Protein AF-A0A2G6NQW0-F1 (afdb_monomer_lite)

Secondary structure (DSSP, 8-state):
--GGG---HHHHHHHHHHHHHHHHHHHHHHHTT--S-HHHHHHHHHHHHHHHHHHHHHTT-

Structure (mmCIF, N/CA/C/O backbone):
data_AF-A0A2G6NQW0-F1
#
_entry.id   AF-A0A2G6NQW0-F1
#
loop_
_atom_site.group_PDB
_atom_site.id
_atom_site.type_symbol
_atom_site.label_atom_id
_atom_site.label_alt_id
_atom_site.label_comp_id
_atom_site.label_asym_id
_atom_site.label_entity_id
_atom_site.label_seq_id
_atom_site.pdbx_PDB_ins_code
_atom_site.Cartn_x
_atom_site.Cartn_y
_atom_site.Cartn_z
_atom_site.occupancy
_atom_site.B_iso_or_equiv
_atom_site.auth_seq_id
_atom_site.auth_comp_id
_atom_site.auth_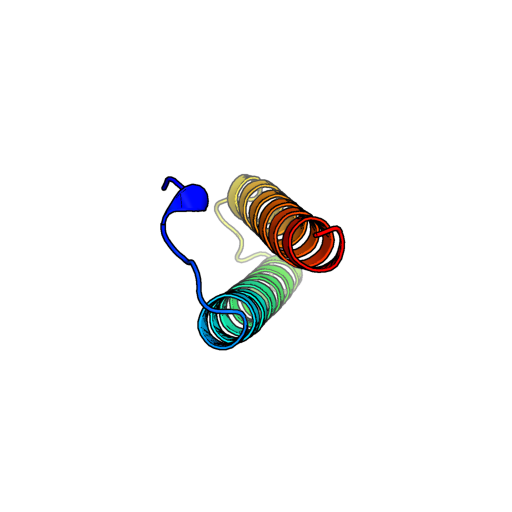asym_id
_atom_site.auth_atom_id
_atom_site.pdbx_PDB_model_num
ATOM 1 N N . MET A 1 1 ? -16.449 -6.572 -3.689 1.00 49.69 1 MET A N 1
ATOM 2 C CA . MET A 1 1 ? -16.045 -7.399 -2.535 1.00 49.69 1 MET A CA 1
ATOM 3 C C . MET A 1 1 ? -16.508 -6.687 -1.275 1.00 49.69 1 MET A C 1
ATOM 5 O O . MET A 1 1 ? -16.052 -5.576 -1.022 1.00 49.69 1 MET A O 1
ATOM 9 N N . LYS A 1 2 ? -17.505 -7.242 -0.577 1.00 38.78 2 LYS A N 1
ATOM 10 C CA . LYS A 1 2 ? -17.988 -6.719 0.705 1.00 38.78 2 LYS A CA 1
ATOM 11 C C . LYS A 1 2 ? -17.020 -7.199 1.787 1.00 38.78 2 LYS A C 1
ATOM 13 O O . LYS A 1 2 ? -16.946 -8.386 2.057 1.00 38.78 2 LYS A O 1
ATOM 18 N N . TYR A 1 3 ? -16.269 -6.280 2.385 1.00 53.53 3 TYR A N 1
ATOM 19 C CA . TYR A 1 3 ? -15.360 -6.580 3.501 1.00 53.53 3 TYR A CA 1
ATOM 20 C C . TYR A 1 3 ? -16.105 -6.833 4.825 1.00 53.53 3 TYR A C 1
ATOM 22 O O . TYR A 1 3 ? -15.473 -7.066 5.843 1.00 53.53 3 TYR A O 1
ATOM 30 N N . THR A 1 4 ? -17.442 -6.784 4.810 1.00 53.88 4 THR A N 1
ATOM 31 C CA . THR A 1 4 ? -18.316 -6.997 5.972 1.00 53.88 4 THR A CA 1
ATOM 32 C C . THR A 1 4 ? -18.502 -8.470 6.341 1.00 53.88 4 THR A C 1
ATOM 34 O O . THR A 1 4 ? -19.143 -8.750 7.342 1.00 53.88 4 THR A O 1
ATOM 37 N N . 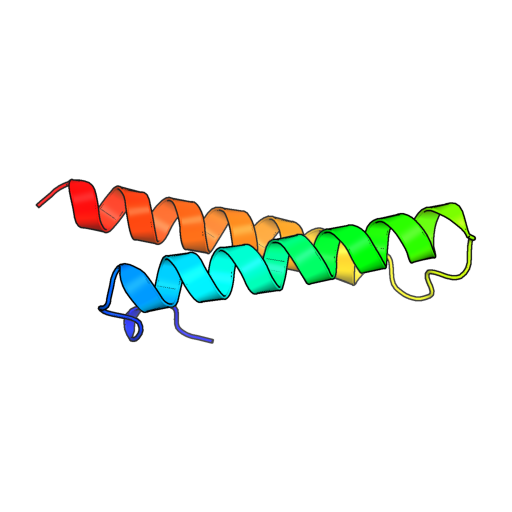GLU A 1 5 ? -17.997 -9.403 5.530 1.00 53.72 5 GLU A N 1
ATOM 38 C CA . GLU A 1 5 ? -18.158 -10.852 5.745 1.00 53.72 5 GLU A CA 1
ATOM 39 C C . GLU A 1 5 ? -16.875 -11.529 6.260 1.00 53.72 5 GLU A C 1
ATOM 41 O O . GLU A 1 5 ? -16.897 -12.706 6.600 1.00 53.72 5 GLU A O 1
ATOM 46 N N . ILE A 1 6 ? -15.756 -10.798 6.359 1.00 56.12 6 ILE A N 1
ATOM 47 C CA . ILE A 1 6 ? -14.501 -11.321 6.919 1.00 56.12 6 ILE A CA 1
ATOM 48 C C . ILE A 1 6 ? -14.480 -10.975 8.410 1.00 56.12 6 ILE A C 1
ATOM 50 O O . ILE A 1 6 ? -13.868 -9.998 8.825 1.00 56.12 6 ILE A O 1
ATOM 54 N N . THR A 1 7 ? -15.211 -11.754 9.203 1.00 52.25 7 THR A N 1
ATOM 55 C CA . THR A 1 7 ? -15.439 -11.547 10.646 1.00 52.25 7 THR A CA 1
ATOM 56 C C . THR A 1 7 ? -14.369 -12.199 11.531 1.00 52.25 7 THR A C 1
ATOM 58 O O . THR A 1 7 ? -14.646 -12.589 12.664 1.00 52.25 7 THR A O 1
ATOM 61 N N . ALA A 1 8 ? -13.151 -12.385 11.017 1.00 56.66 8 ALA A N 1
ATOM 62 C CA . ALA A 1 8 ? -12.046 -12.963 11.772 1.00 56.66 8 ALA A CA 1
ATOM 63 C C . ALA A 1 8 ? -10.798 -12.082 11.654 1.00 56.66 8 ALA A C 1
ATOM 65 O O . ALA A 1 8 ? -10.216 -11.919 10.580 1.00 56.66 8 ALA A O 1
ATOM 66 N N . ASN A 1 9 ? -10.335 -11.560 12.790 1.00 60.06 9 ASN A N 1
ATOM 67 C CA . ASN A 1 9 ? -9.112 -10.758 12.905 1.00 60.06 9 ASN A CA 1
ATOM 68 C C . ASN A 1 9 ? -7.863 -11.419 12.275 1.00 60.06 9 ASN A C 1
ATOM 70 O O . ASN A 1 9 ? -6.942 -10.725 11.832 1.00 60.06 9 ASN A O 1
ATOM 74 N N . GLN A 1 10 ? -7.815 -12.755 12.193 1.00 61.38 10 GLN A N 1
ATOM 75 C CA . GLN A 1 10 ? -6.739 -13.486 11.510 1.00 61.38 10 GLN A CA 1
ATOM 76 C C . GLN A 1 10 ? -6.819 -13.398 9.978 1.00 61.38 10 GLN A C 1
ATOM 78 O O . GLN A 1 10 ? -5.782 -13.266 9.319 1.00 61.38 10 GLN A O 1
ATOM 83 N N . ASP A 1 11 ? -8.020 -13.387 9.406 1.00 71.62 11 ASP A N 1
ATOM 84 C CA . ASP A 1 11 ? -8.210 -13.316 7.956 1.00 71.62 11 ASP A CA 1
ATOM 85 C C . ASP A 1 11 ? -7.915 -11.911 7.427 1.00 71.62 11 ASP A C 1
ATOM 87 O O . ASP A 1 11 ? -7.266 -11.762 6.390 1.00 71.62 11 ASP A O 1
ATOM 91 N N . LEU A 1 12 ? -8.277 -10.867 8.182 1.00 74.00 12 LEU A N 1
ATOM 92 C CA . LEU A 1 12 ? -7.952 -9.478 7.834 1.00 74.00 12 LEU A CA 1
ATOM 93 C C . LEU A 1 12 ? -6.440 -9.218 7.822 1.00 74.00 12 LEU A C 1
ATOM 95 O O . LEU A 1 12 ? -5.934 -8.581 6.897 1.00 74.00 12 LEU A O 1
ATOM 99 N N . ASN A 1 13 ? -5.701 -9.752 8.798 1.00 79.75 13 ASN A N 1
ATOM 100 C CA . ASN A 1 13 ? -4.239 -9.656 8.830 1.00 79.75 13 ASN A CA 1
ATOM 101 C C . ASN A 1 13 ? -3.580 -10.395 7.657 1.00 79.75 13 ASN A C 1
ATOM 103 O O . ASN A 1 13 ? -2.604 -9.913 7.076 1.00 79.75 13 ASN A O 1
ATOM 107 N N . THR A 1 14 ? -4.117 -11.558 7.288 1.00 84.25 14 THR A N 1
ATOM 108 C CA . THR A 1 14 ? -3.624 -12.342 6.149 1.00 84.25 14 THR A CA 1
ATOM 109 C C . THR A 1 14 ? -3.875 -11.604 4.834 1.00 84.25 14 THR A C 1
ATOM 111 O O . THR A 1 14 ? -2.966 -11.465 4.012 1.00 84.25 14 THR A O 1
ATOM 114 N N . LEU A 1 15 ? -5.068 -11.029 4.674 1.00 82.31 15 LEU A N 1
ATOM 115 C CA . LEU A 1 15 ? -5.441 -10.228 3.510 1.00 82.31 15 LEU A CA 1
ATOM 116 C C . LEU A 1 15 ? -4.608 -8.942 3.405 1.00 82.31 15 LEU A C 1
ATOM 118 O O . LEU A 1 15 ? -4.223 -8.539 2.307 1.00 82.31 15 LEU A O 1
ATOM 122 N N . LEU A 1 16 ? -4.292 -8.311 4.540 1.00 85.38 16 LEU A N 1
ATOM 123 C CA . LEU A 1 16 ? -3.413 -7.145 4.596 1.00 85.38 16 LEU A CA 1
ATOM 124 C C . LEU A 1 16 ? -2.016 -7.483 4.064 1.00 85.38 16 LEU A C 1
ATOM 126 O O . LEU A 1 16 ? -1.518 -6.780 3.185 1.00 85.38 16 LEU A O 1
ATOM 130 N N . LYS A 1 17 ? -1.415 -8.582 4.541 1.00 86.62 17 LYS A N 1
ATOM 131 C CA . LYS A 1 17 ? -0.098 -9.044 4.075 1.00 86.62 17 LYS A CA 1
ATOM 132 C C . LYS A 1 17 ? -0.090 -9.354 2.581 1.00 86.62 17 LYS A C 1
ATOM 134 O O . LYS A 1 17 ? 0.848 -8.967 1.885 1.00 86.62 17 LYS A O 1
ATOM 139 N N . ASP A 1 18 ? -1.133 -10.007 2.073 1.00 88.50 18 ASP A N 1
ATOM 140 C CA . ASP A 1 18 ? -1.246 -10.306 0.643 1.00 88.50 18 ASP A CA 1
ATOM 141 C C . ASP A 1 18 ? -1.332 -9.021 -0.203 1.00 88.50 18 ASP A C 1
ATOM 143 O O . ASP A 1 18 ? -0.620 -8.860 -1.198 1.00 88.50 18 ASP A O 1
ATOM 147 N N . LYS A 1 19 ? -2.121 -8.033 0.239 1.00 88.06 19 LYS A N 1
ATOM 148 C CA . LYS A 1 19 ? -2.226 -6.732 -0.442 1.00 88.06 19 LYS A CA 1
ATOM 149 C C . LYS A 1 19 ? -0.946 -5.904 -0.362 1.00 88.06 19 LYS A C 1
ATOM 151 O O . LYS A 1 19 ? -0.613 -5.217 -1.328 1.00 88.06 19 LYS A O 1
ATOM 156 N N . GLU A 1 20 ? -0.201 -5.978 0.735 1.00 87.94 20 GLU A N 1
ATOM 157 C CA . GLU A 1 20 ? 1.113 -5.338 0.854 1.00 87.94 20 GLU A CA 1
ATOM 158 C C . GLU A 1 20 ? 2.150 -5.976 -0.077 1.00 87.94 20 GLU A C 1
ATOM 160 O O . GLU A 1 20 ? 2.916 -5.252 -0.720 1.00 87.94 20 GLU A O 1
ATOM 165 N N . LYS A 1 21 ? 2.124 -7.304 -0.240 1.00 91.12 21 LYS A N 1
ATOM 166 C CA . LYS A 1 21 ? 2.962 -8.011 -1.216 1.00 91.12 21 LYS A CA 1
ATOM 167 C C . LYS A 1 21 ? 2.624 -7.600 -2.651 1.00 91.12 21 LYS A C 1
ATOM 169 O O . LYS A 1 21 ? 3.518 -7.223 -3.404 1.00 91.12 21 LYS A O 1
ATOM 174 N N . GLN A 1 22 ? 1.338 -7.542 -3.002 1.00 88.50 22 GLN A N 1
ATOM 175 C CA . GLN A 1 22 ? 0.903 -7.043 -4.313 1.00 88.50 22 GLN A CA 1
ATOM 176 C C . GLN A 1 22 ? 1.335 -5.585 -4.546 1.00 88.50 22 GLN A C 1
ATOM 178 O O . GLN A 1 22 ? 1.745 -5.224 -5.650 1.00 88.50 22 GLN A O 1
ATOM 183 N N . LEU A 1 23 ? 1.294 -4.733 -3.514 1.00 89.75 23 LEU A N 1
ATOM 184 C CA . LEU A 1 23 ? 1.785 -3.356 -3.604 1.00 89.75 23 LEU A CA 1
ATOM 185 C C . LEU A 1 23 ? 3.300 -3.299 -3.846 1.00 89.75 23 LEU A C 1
ATOM 187 O O . LEU A 1 23 ? 3.764 -2.440 -4.601 1.00 89.75 23 LEU A O 1
ATOM 191 N N . PHE A 1 24 ? 4.069 -4.181 -3.207 1.00 90.31 24 PHE A N 1
ATOM 192 C CA . PHE A 1 24 ? 5.509 -4.299 -3.421 1.00 90.31 24 PHE A CA 1
ATOM 193 C C . PHE A 1 24 ? 5.819 -4.707 -4.863 1.00 90.31 24 PHE A C 1
ATOM 195 O O . PHE A 1 24 ? 6.568 -4.004 -5.542 1.00 90.31 24 PHE A O 1
ATOM 202 N N . ASP A 1 25 ? 5.160 -5.746 -5.371 1.00 89.75 25 ASP A N 1
ATOM 203 C CA . ASP A 1 25 ? 5.339 -6.215 -6.746 1.00 89.75 25 ASP A CA 1
ATOM 204 C C . ASP A 1 25 ? 4.970 -5.130 -7.767 1.00 89.75 25 ASP A C 1
ATOM 206 O O . ASP A 1 25 ? 5.702 -4.899 -8.733 1.00 89.75 25 ASP A O 1
ATOM 210 N N . LEU A 1 26 ? 3.875 -4.394 -7.541 1.00 88.56 26 LEU A N 1
ATOM 211 C CA . LEU A 1 26 ? 3.491 -3.268 -8.397 1.00 88.56 26 LEU A CA 1
ATOM 212 C C . LEU A 1 26 ? 4.500 -2.119 -8.339 1.00 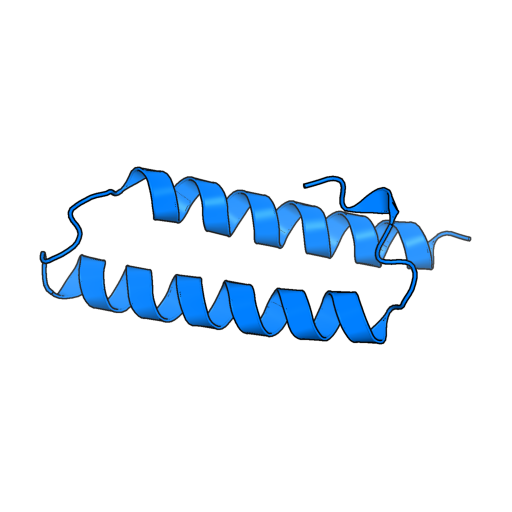88.56 26 LEU A C 1
ATOM 214 O O . LEU A 1 26 ? 4.765 -1.500 -9.367 1.00 88.56 26 LEU A O 1
ATOM 218 N N . ARG A 1 27 ? 5.093 -1.830 -7.176 1.00 88.19 27 ARG A N 1
ATOM 219 C CA . ARG A 1 27 ? 6.157 -0.819 -7.045 1.00 88.19 27 ARG A CA 1
ATOM 220 C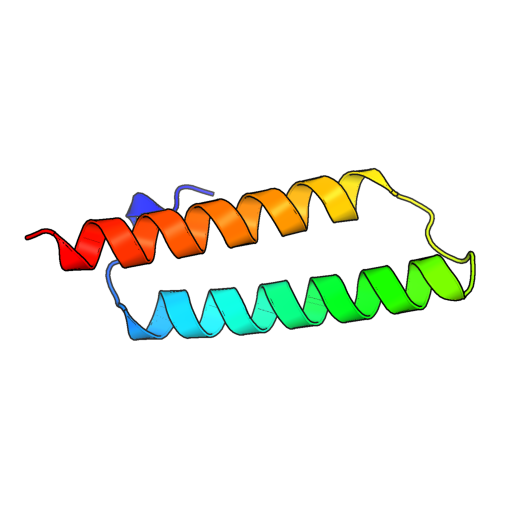 C . ARG A 1 27 ? 7.433 -1.239 -7.765 1.00 88.19 27 ARG A C 1
ATOM 222 O O . ARG A 1 27 ? 8.072 -0.392 -8.384 1.00 88.19 27 ARG A O 1
ATOM 229 N N . VAL A 1 28 ? 7.797 -2.519 -7.711 1.00 89.69 28 VAL A N 1
ATOM 230 C CA . VAL A 1 28 ? 8.929 -3.062 -8.473 1.00 89.69 28 VAL A CA 1
ATOM 231 C C . VAL A 1 28 ? 8.650 -2.931 -9.969 1.00 89.69 28 VAL A C 1
ATOM 233 O O . VAL A 1 28 ? 9.445 -2.316 -10.676 1.00 89.69 28 VAL A O 1
ATOM 236 N N . LYS A 1 29 ? 7.474 -3.370 -10.437 1.00 87.00 29 LYS A N 1
ATOM 237 C CA . LYS A 1 29 ? 7.041 -3.201 -11.835 1.00 87.00 29 LYS A CA 1
ATOM 238 C C . LYS A 1 29 ? 7.052 -1.734 -12.272 1.00 87.00 29 LYS A C 1
ATOM 240 O O . LYS A 1 29 ? 7.527 -1.426 -13.365 1.00 87.00 29 LYS A O 1
ATOM 245 N N . GLN A 1 30 ? 6.604 -0.825 -11.405 1.00 87.19 30 GLN A N 1
ATOM 246 C CA . GLN A 1 30 ? 6.647 0.621 -11.637 1.00 87.19 30 GLN A CA 1
ATOM 247 C C . GLN A 1 30 ? 8.079 1.128 -11.814 1.00 87.19 30 GLN A C 1
ATOM 249 O O . GLN A 1 30 ? 8.346 1.860 -12.763 1.00 87.19 30 GLN A O 1
ATOM 254 N N . LYS A 1 31 ? 9.006 0.716 -10.941 1.00 86.12 31 LYS A N 1
ATOM 255 C CA . LYS A 1 31 ? 10.426 1.079 -11.043 1.00 86.12 31 LYS A CA 1
ATOM 256 C C . LYS A 1 31 ? 11.082 0.526 -12.306 1.00 86.12 31 LYS A C 1
ATOM 258 O O . LYS A 1 31 ? 11.889 1.218 -12.908 1.00 86.12 31 LYS A O 1
ATOM 263 N N . THR A 1 32 ? 10.703 -0.675 -12.736 1.00 89.75 32 THR A N 1
ATOM 264 C CA . THR A 1 32 ? 11.179 -1.262 -14.001 1.00 89.75 32 THR A CA 1
ATOM 265 C C . THR A 1 32 ? 10.529 -0.654 -15.250 1.00 89.75 32 THR A C 1
ATOM 267 O O . THR A 1 32 ? 10.793 -1.122 -16.349 1.00 89.75 32 THR A O 1
ATOM 270 N N . MET A 1 33 ? 9.652 0.350 -15.103 1.00 83.12 33 MET A N 1
ATOM 271 C CA . MET A 1 33 ? 8.853 0.943 -16.189 1.00 83.12 33 MET A CA 1
ATOM 272 C C . MET A 1 33 ? 7.948 -0.055 -16.943 1.00 83.12 33 MET A C 1
ATOM 274 O O . MET A 1 33 ? 7.404 0.263 -17.994 1.00 83.12 33 MET A O 1
ATOM 278 N N . GLN A 1 34 ? 7.713 -1.247 -16.388 1.00 82.19 34 GLN A N 1
ATOM 279 C CA . GLN A 1 34 ? 6.859 -2.291 -16.974 1.00 82.19 34 GLN A CA 1
ATOM 280 C C . GLN A 1 34 ? 5.398 -2.191 -16.517 1.00 82.19 34 GLN A C 1
ATOM 282 O O . GLN A 1 34 ? 4.574 -3.067 -16.797 1.00 82.19 34 GLN A O 1
ATOM 287 N N . LEU A 1 35 ? 5.058 -1.147 -15.762 1.00 79.19 35 LEU A N 1
ATOM 288 C CA . LEU A 1 35 ? 3.726 -0.988 -15.209 1.00 79.19 35 LEU A CA 1
ATOM 289 C C . LEU A 1 35 ? 2.756 -0.474 -16.277 1.00 79.19 35 LEU A C 1
ATOM 291 O O . LEU A 1 35 ? 2.696 0.717 -16.561 1.00 79.19 35 LEU A O 1
ATOM 295 N N . LYS A 1 36 ? 1.952 -1.389 -16.820 1.00 75.88 36 LYS A N 1
ATOM 296 C CA . LYS A 1 36 ? 0.917 -1.077 -17.817 1.00 75.88 36 LYS A CA 1
ATOM 297 C C . LYS A 1 36 ? -0.296 -0.349 -17.229 1.00 75.88 36 LYS A C 1
ATOM 299 O O . LYS A 1 36 ? -0.960 0.391 -17.942 1.00 75.88 36 LYS A O 1
ATOM 304 N N . ASN A 1 37 ? -0.590 -0.554 -15.942 1.00 80.94 37 ASN A N 1
ATOM 305 C CA . ASN A 1 37 ? -1.792 -0.024 -15.303 1.00 80.94 37 ASN A CA 1
ATOM 306 C C . ASN A 1 37 ? -1.479 0.659 -13.963 1.00 80.94 37 ASN A C 1
ATOM 308 O O . ASN A 1 37 ? -1.384 0.028 -12.912 1.00 80.94 37 ASN A O 1
ATOM 312 N N . THR A 1 38 ? -1.338 1.984 -13.987 1.00 81.69 38 THR A N 1
ATOM 313 C CA . THR A 1 38 ? -1.100 2.804 -12.785 1.00 81.69 38 THR A CA 1
ATOM 314 C C . THR A 1 38 ? -2.319 2.874 -11.864 1.00 81.69 38 THR A C 1
ATOM 316 O O . THR A 1 38 ? -2.176 3.159 -10.673 1.00 81.69 38 THR A O 1
ATOM 319 N N . SER A 1 39 ? -3.518 2.569 -12.370 1.00 84.50 39 SER A N 1
ATOM 320 C CA . SER A 1 39 ? -4.750 2.571 -11.576 1.00 84.50 39 SER A CA 1
ATOM 321 C C . SER A 1 39 ? -4.751 1.479 -10.506 1.00 84.50 39 SER A C 1
ATOM 323 O O . SER A 1 39 ? -5.280 1.700 -9.415 1.00 84.50 39 SER A O 1
ATOM 325 N N . GLU A 1 40 ? -4.112 0.334 -10.766 1.00 83.00 40 GLU A N 1
ATOM 326 C CA . GLU A 1 40 ? -3.998 -0.778 -9.809 1.00 83.00 40 GLU A CA 1
ATOM 327 C C . GLU A 1 40 ? -3.304 -0.349 -8.514 1.00 83.00 40 GLU A C 1
ATOM 329 O O . GLU A 1 40 ? -3.787 -0.659 -7.427 1.00 83.00 40 GLU A O 1
ATOM 334 N N . LEU A 1 41 ? -2.258 0.481 -8.596 1.00 86.06 41 LEU A N 1
ATOM 335 C CA . LEU A 1 41 ? -1.605 1.063 -7.416 1.00 86.06 41 LEU A CA 1
ATOM 336 C C . LEU A 1 41 ? -2.590 1.837 -6.532 1.00 86.06 41 LEU A C 1
ATOM 338 O O . LEU A 1 41 ? -2.504 1.783 -5.304 1.00 86.06 41 LEU A O 1
ATOM 342 N N . ARG A 1 42 ? -3.522 2.578 -7.141 1.00 87.75 42 ARG A N 1
ATOM 343 C CA . ARG A 1 42 ? -4.532 3.350 -6.410 1.00 87.75 42 ARG A CA 1
ATOM 344 C C . ARG A 1 42 ? -5.586 2.440 -5.783 1.00 87.75 42 ARG A C 1
ATOM 346 O O . ARG A 1 42 ? -6.004 2.714 -4.659 1.00 87.75 42 ARG A O 1
ATOM 353 N N . PHE A 1 43 ? -6.004 1.382 -6.474 1.00 87.62 43 PHE A N 1
ATOM 354 C CA . PHE A 1 43 ? -6.954 0.408 -5.934 1.00 87.62 43 PHE A CA 1
ATOM 355 C C . PHE A 1 43 ? -6.364 -0.363 -4.753 1.00 87.62 43 PHE A C 1
ATOM 357 O O . PHE A 1 43 ? -6.974 -0.365 -3.687 1.00 87.62 43 PHE A O 1
ATOM 364 N N . ILE A 1 44 ? -5.141 -0.887 -4.876 1.00 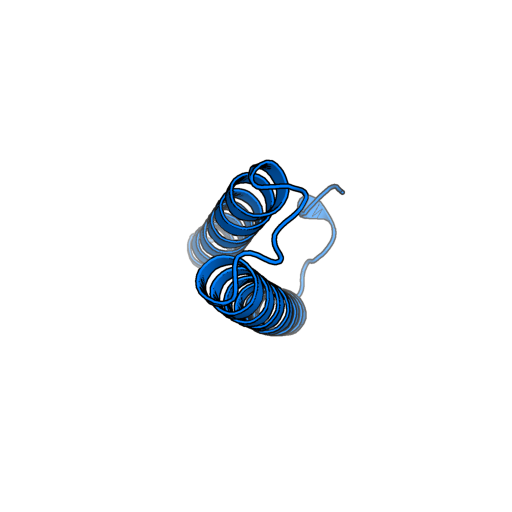87.69 44 ILE A N 1
ATOM 365 C CA . ILE A 1 44 ? -4.490 -1.635 -3.790 1.00 87.69 44 ILE A CA 1
ATOM 366 C C . ILE A 1 44 ? -4.272 -0.758 -2.552 1.00 87.69 44 ILE A C 1
ATOM 368 O O . ILE A 1 44 ? -4.558 -1.187 -1.436 1.00 87.69 44 ILE A O 1
ATOM 372 N N . LYS A 1 45 ? -3.859 0.506 -2.722 1.00 87.50 45 LYS A N 1
ATOM 373 C CA . LYS A 1 45 ? -3.755 1.452 -1.596 1.00 87.50 45 LYS A CA 1
ATOM 374 C C . LYS A 1 45 ? -5.098 1.680 -0.893 1.00 87.50 45 LYS A C 1
ATOM 376 O O . LYS A 1 45 ? -5.131 1.760 0.333 1.00 87.50 45 LYS A O 1
ATOM 381 N N . LYS A 1 46 ? -6.197 1.790 -1.650 1.00 88.50 46 LYS A N 1
ATOM 382 C CA . LYS A 1 46 ? -7.546 1.938 -1.078 1.00 88.50 46 LYS A CA 1
ATOM 383 C C . LYS A 1 46 ? -8.000 0.677 -0.350 1.00 88.50 46 LYS A C 1
ATOM 385 O O . LYS A 1 46 ? -8.609 0.798 0.705 1.00 88.50 46 LYS A O 1
ATOM 390 N N . ASP A 1 47 ? -7.699 -0.503 -0.877 1.00 86.00 47 ASP A N 1
ATOM 391 C CA . ASP A 1 47 ? -8.049 -1.769 -0.229 1.00 86.00 47 ASP A CA 1
ATOM 392 C C . ASP A 1 47 ? -7.301 -1.945 1.093 1.00 86.00 47 ASP A C 1
ATOM 394 O O . ASP A 1 47 ? -7.930 -2.249 2.102 1.00 86.00 47 ASP A O 1
ATOM 398 N N . ILE A 1 48 ? -6.000 -1.634 1.133 1.00 87.62 48 ILE A N 1
ATOM 399 C CA . ILE A 1 48 ? -5.216 -1.615 2.379 1.00 87.62 48 ILE A CA 1
ATOM 400 C C . ILE A 1 48 ? -5.842 -0.660 3.402 1.00 87.62 48 ILE A C 1
ATOM 402 O O . ILE A 1 48 ? -5.984 -1.014 4.570 1.00 87.62 48 ILE A O 1
ATOM 406 N N . ALA A 1 49 ? -6.241 0.543 2.974 1.00 87.00 49 ALA A N 1
ATOM 407 C CA . ALA A 1 49 ? -6.886 1.505 3.862 1.00 87.00 49 ALA A CA 1
ATOM 408 C C . ALA A 1 49 ? -8.211 0.966 4.426 1.00 87.00 49 ALA A C 1
ATOM 410 O O . ALA A 1 49 ? -8.432 1.060 5.628 1.00 87.00 49 ALA A O 1
ATOM 411 N N . ARG A 1 50 ? -9.054 0.338 3.593 1.00 85.62 50 ARG A N 1
ATOM 412 C CA . ARG A 1 50 ? -10.317 -0.276 4.039 1.00 85.62 50 ARG A CA 1
ATOM 413 C C . ARG A 1 50 ? -10.096 -1.415 5.027 1.00 85.62 50 ARG A C 1
ATOM 415 O O . ARG A 1 50 ? -10.810 -1.470 6.019 1.00 85.62 50 ARG A O 1
ATOM 422 N N . ILE A 1 51 ? -9.111 -2.280 4.782 1.00 83.88 51 ILE A N 1
ATOM 423 C CA . ILE A 1 51 ? -8.762 -3.380 5.694 1.00 83.88 51 ILE A CA 1
ATOM 424 C C . ILE A 1 51 ? -8.330 -2.816 7.050 1.00 83.88 51 ILE A C 1
ATOM 426 O O . ILE A 1 51 ? -8.840 -3.240 8.081 1.00 83.88 51 ILE A O 1
ATOM 430 N N . LYS A 1 52 ? -7.464 -1.794 7.058 1.00 83.44 52 LYS A N 1
ATOM 431 C CA . LYS A 1 52 ? -7.045 -1.118 8.295 1.00 83.44 52 LYS A CA 1
ATOM 432 C C . LYS A 1 52 ? -8.217 -0.459 9.025 1.00 83.44 52 LYS A C 1
ATOM 434 O O . LYS A 1 52 ? -8.283 -0.528 10.247 1.00 83.44 52 LYS A O 1
ATOM 439 N N . THR A 1 53 ? -9.149 0.157 8.296 1.00 86.31 53 THR A N 1
ATOM 440 C CA . THR A 1 53 ? -10.371 0.717 8.888 1.00 86.31 53 THR A CA 1
ATOM 441 C C . THR A 1 53 ? -11.248 -0.370 9.501 1.00 86.31 53 THR A C 1
ATOM 443 O O . THR A 1 53 ? -11.698 -0.178 10.624 1.00 86.31 53 THR A O 1
ATOM 446 N N . ALA A 1 54 ? -11.441 -1.502 8.817 1.00 81.44 54 ALA A N 1
ATOM 447 C CA . ALA A 1 54 ? -12.212 -2.637 9.323 1.00 81.44 54 ALA A CA 1
ATOM 448 C C . ALA A 1 54 ? -11.595 -3.218 10.609 1.00 81.44 54 ALA A C 1
ATOM 450 O O . ALA A 1 54 ? -12.291 -3.374 11.609 1.00 81.44 54 ALA A O 1
ATOM 451 N N . MET A 1 55 ? -10.272 -3.421 10.628 1.00 78.12 55 MET A N 1
ATOM 452 C CA . MET A 1 55 ? -9.549 -3.856 11.832 1.00 78.12 55 MET A CA 1
ATOM 453 C C . MET A 1 55 ? -9.720 -2.871 12.998 1.00 78.12 55 MET A C 1
ATOM 455 O O . MET A 1 55 ? -9.946 -3.274 14.133 1.00 78.12 55 MET A O 1
ATOM 459 N N . ASN A 1 56 ? -9.643 -1.565 12.727 1.00 80.12 56 ASN A N 1
ATOM 460 C CA . ASN A 1 56 ? -9.810 -0.544 13.761 1.00 80.12 56 ASN A CA 1
ATOM 461 C C . ASN A 1 56 ? -11.266 -0.407 14.241 1.00 80.12 56 ASN A C 1
ATOM 463 O O . ASN A 1 56 ? -11.496 -0.003 15.378 1.00 80.12 56 ASN A O 1
ATOM 467 N N . SER A 1 57 ? -12.253 -0.713 13.392 1.00 74.75 57 SER A N 1
ATOM 468 C CA . SER A 1 57 ? -13.657 -0.750 13.809 1.00 74.75 57 SER A CA 1
ATOM 469 C C . SER A 1 57 ? -13.981 -1.960 14.681 1.00 74.75 57 SER A C 1
ATOM 471 O O . SER A 1 57 ? -14.801 -1.818 15.580 1.00 74.75 57 SER A O 1
ATOM 473 N N . GLU A 1 58 ? -13.323 -3.109 14.482 1.00 63.88 58 GLU A N 1
ATOM 474 C CA . GLU A 1 58 ? -13.501 -4.266 15.375 1.00 63.88 58 GLU A CA 1
ATOM 475 C C . GLU A 1 58 ? -12.928 -4.025 16.779 1.00 63.88 58 GLU A C 1
ATOM 477 O O . GLU A 1 58 ? -13.475 -4.529 17.751 1.00 63.88 58 GLU A O 1
ATOM 482 N N . GLY A 1 59 ? -11.889 -3.194 16.916 1.00 56.62 59 GLY A N 1
ATOM 483 C CA . GLY A 1 59 ? -11.321 -2.819 18.218 1.00 56.62 59 GLY A CA 1
ATOM 484 C C . GLY A 1 59 ? -12.132 -1.792 19.024 1.00 56.62 59 GLY A C 1
ATOM 485 O O . GLY A 1 59 ? -11.675 -1.374 20.085 1.00 56.62 59 GLY A O 1
ATOM 486 N N . LYS A 1 60 ? -13.289 -1.333 18.523 1.00 47.41 60 LYS A N 1
ATOM 487 C CA . LYS A 1 60 ? -14.145 -0.322 19.174 1.00 47.41 60 LYS A CA 1
ATOM 488 C C . LYS A 1 60 ? -15.444 -0.870 19.784 1.00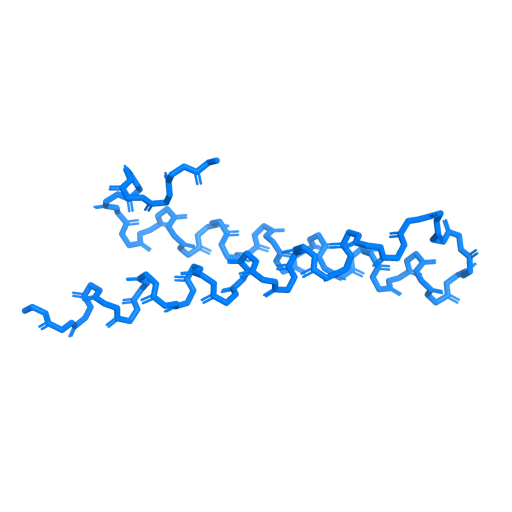 47.41 60 LYS A C 1
ATOM 490 O O . LYS A 1 60 ? -16.293 -0.060 20.151 1.00 47.41 60 LYS A O 1
ATOM 495 N N . ASN A 1 61 ? -15.588 -2.188 19.916 1.00 40.66 61 ASN A N 1
ATOM 496 C CA . ASN A 1 61 ? -16.718 -2.814 20.613 1.00 40.66 61 ASN A CA 1
ATOM 497 C C . ASN A 1 61 ? -16.308 -3.362 21.978 1.00 40.66 61 ASN A C 1
ATOM 499 O O . ASN A 1 61 ? -15.261 -4.043 22.039 1.00 40.66 61 ASN A O 1
#

Sequence (61 aa):
MKYTEITANQDLNTLLKDKEKQLFDLRVKQKTMQLKNTSELRFIKKDIARIKTAMNSEGKN

Foldseek 3Di:
DPPVPCPDPVVLVVVLVVLVVVLVVLVVCVVVVNNPDPVVNVVSVVVNVVSVVVNVVVVPD

Radius of gyration: 13.39 Å; chains: 1; bounding box: 30×17×38 Å

pLDDT: mean 77.52, std 14.26, range [38.78, 91.12]